Protein AF-A0AAV9A3Y2-F1 (afdb_monomer_lite)

Organism: Acorus gramineus (NCBI:txid55184)

pLDDT: mean 80.44, std 14.62, range [36.31, 96.38]

Sequence (79 aa):
MLYFPNWIYTQLDRWNDIAVVEDEGFCISRKMVLAGLWCIQISPSDRPSIDEVLDMLEGSHEDIEVPPKPFFPSSTENH

Foldseek 3Di:
DPPVLVVVVVVVVVLVVVVVDDDPVSFQVLLVSLLVVQCPDPDPVSHDDPVVNVCSNVDGSVVRDRGDRDDDPDPPPDD

Structure (mmCIF, N/CA/C/O backbone):
data_AF-A0AAV9A3Y2-F1
#
_entry.id   AF-A0AAV9A3Y2-F1
#
loop_
_atom_site.group_PDB
_atom_site.id
_atom_site.type_symbol
_atom_site.label_atom_id
_atom_site.label_alt_id
_atom_site.label_comp_id
_atom_site.label_asym_id
_atom_site.label_entity_id
_atom_site.label_seq_id
_atom_site.pdbx_PDB_ins_code
_atom_site.Cartn_x
_atom_site.Cartn_y
_atom_site.Cartn_z
_atom_site.occupancy
_atom_site.B_iso_or_equiv
_atom_site.auth_seq_id
_atom_site.auth_comp_id
_atom_site.auth_asym_id
_atom_site.auth_atom_id
_atom_site.pdbx_PDB_model_num
ATOM 1 N N . MET A 1 1 ? 3.458 13.579 17.783 1.00 51.22 1 MET A N 1
ATOM 2 C CA . MET A 1 1 ? 3.624 12.386 16.915 1.00 51.22 1 MET A CA 1
ATOM 3 C C . MET A 1 1 ? 2.995 12.533 15.514 1.00 51.22 1 MET A C 1
ATOM 5 O O . MET A 1 1 ? 2.874 11.544 14.813 1.00 51.22 1 MET A O 1
ATOM 9 N N . LEU A 1 2 ? 2.642 13.743 15.047 1.00 59.75 2 LEU A N 1
ATOM 10 C CA . LEU A 1 2 ? 1.940 13.953 13.761 1.00 59.75 2 LEU A CA 1
ATOM 11 C C . LEU A 1 2 ? 2.858 14.209 12.548 1.00 59.75 2 LEU A C 1
ATOM 13 O O . LEU A 1 2 ? 2.361 14.377 11.439 1.00 59.75 2 LEU A O 1
ATOM 17 N N . TYR A 1 3 ? 4.180 14.253 12.736 1.00 62.81 3 TYR A N 1
ATOM 18 C CA . TYR A 1 3 ? 5.126 14.594 11.666 1.00 62.81 3 TYR A CA 1
ATOM 19 C C . TYR A 1 3 ? 5.292 13.475 10.633 1.00 62.81 3 TYR A C 1
ATOM 21 O O . TYR A 1 3 ? 5.252 13.743 9.436 1.00 62.81 3 TYR A O 1
ATOM 29 N N . PHE A 1 4 ? 5.441 12.227 11.086 1.00 68.38 4 PHE A N 1
ATOM 30 C CA . PHE A 1 4 ? 5.748 11.104 10.198 1.00 68.38 4 PHE A CA 1
ATOM 31 C C . PHE A 1 4 ? 4.592 10.741 9.246 1.00 68.38 4 PHE A C 1
ATOM 33 O O . PHE A 1 4 ? 4.845 10.675 8.043 1.00 68.38 4 PHE A O 1
ATOM 40 N N . PRO A 1 5 ? 3.325 10.607 9.707 1.00 73.38 5 PRO A N 1
ATOM 41 C CA . PRO A 1 5 ? 2.216 10.325 8.799 1.00 73.38 5 PRO A CA 1
ATOM 42 C C . PRO A 1 5 ? 2.026 11.457 7.787 1.00 73.38 5 PRO A C 1
ATOM 44 O O . PRO A 1 5 ? 1.994 11.204 6.592 1.00 73.38 5 PRO A O 1
ATOM 47 N N . ASN A 1 6 ? 1.982 12.718 8.237 1.00 77.81 6 ASN A N 1
ATOM 48 C CA . ASN A 1 6 ? 1.803 13.863 7.339 1.00 77.81 6 ASN A CA 1
ATOM 49 C C . ASN A 1 6 ? 2.872 13.933 6.243 1.00 77.81 6 ASN A C 1
ATOM 51 O O . ASN A 1 6 ? 2.521 14.142 5.087 1.00 77.81 6 ASN A O 1
ATOM 55 N N . TRP A 1 7 ? 4.145 13.732 6.598 1.00 81.62 7 TRP A N 1
ATOM 56 C CA . TRP A 1 7 ? 5.246 13.789 5.639 1.00 81.62 7 TRP A CA 1
ATOM 57 C C . TRP A 1 7 ? 5.120 12.726 4.546 1.00 81.62 7 TRP A C 1
ATOM 59 O O . TRP A 1 7 ? 5.287 13.064 3.379 1.00 81.62 7 TRP A O 1
ATOM 69 N N . ILE A 1 8 ? 4.769 11.481 4.895 1.00 82.62 8 ILE A N 1
ATOM 70 C CA . ILE A 1 8 ? 4.560 10.417 3.900 1.00 82.62 8 ILE A CA 1
ATOM 71 C C . ILE A 1 8 ? 3.443 10.785 2.921 1.00 82.62 8 ILE A C 1
ATOM 73 O O . ILE A 1 8 ? 3.646 10.667 1.719 1.00 82.62 8 ILE A O 1
ATOM 77 N N . TYR A 1 9 ? 2.301 11.290 3.398 1.00 82.12 9 TYR A N 1
ATOM 78 C CA . TYR A 1 9 ? 1.207 11.676 2.495 1.00 82.12 9 TYR A CA 1
ATOM 79 C C . TYR A 1 9 ? 1.603 12.833 1.568 1.00 82.12 9 TYR A C 1
ATOM 81 O O . TYR A 1 9 ? 1.319 12.780 0.380 1.00 82.12 9 TYR A O 1
ATOM 89 N N . THR A 1 10 ? 2.365 13.817 2.057 1.00 82.56 10 THR A N 1
ATOM 90 C CA . THR A 1 10 ? 2.921 14.873 1.193 1.00 82.56 10 THR A CA 1
ATOM 91 C C . THR A 1 10 ? 3.905 14.326 0.153 1.00 82.56 10 THR A C 1
ATOM 93 O O . THR A 1 10 ? 4.029 14.888 -0.932 1.00 82.56 10 THR A O 1
ATOM 9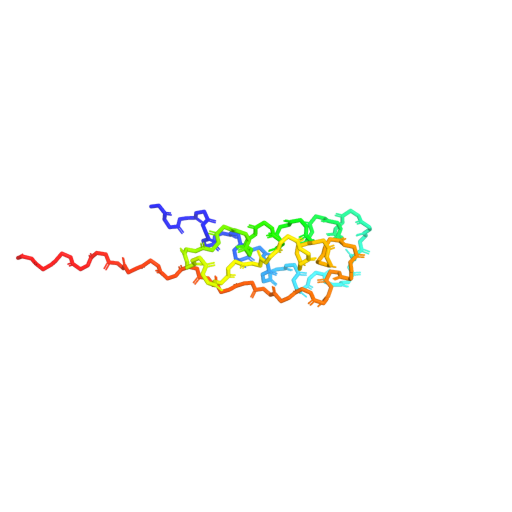6 N N . GLN A 1 11 ? 4.630 13.245 0.455 1.00 83.00 11 GLN A N 1
ATOM 97 C CA . GLN A 1 11 ? 5.473 12.580 -0.542 1.00 83.00 11 GLN A CA 1
ATOM 98 C C . GLN A 1 11 ? 4.650 11.859 -1.605 1.00 83.00 11 GLN A C 1
ATOM 100 O O . GLN A 1 11 ? 5.003 11.951 -2.774 1.00 83.00 11 GLN A O 1
ATOM 105 N N . LEU A 1 12 ? 3.554 11.200 -1.218 1.00 83.25 12 LEU A N 1
ATOM 106 C CA . LEU A 1 12 ? 2.640 10.551 -2.160 1.00 83.25 12 LEU A CA 1
ATOM 107 C C . LEU A 1 12 ? 2.019 11.557 -3.130 1.00 83.25 12 LEU A C 1
ATOM 109 O O . LEU A 1 12 ? 2.003 11.298 -4.331 1.00 83.25 12 LEU A O 1
ATOM 113 N N . ASP A 1 13 ? 1.597 12.721 -2.628 1.00 79.94 13 ASP A N 1
ATOM 114 C CA . ASP A 1 13 ? 1.088 13.807 -3.473 1.00 79.94 13 ASP A CA 1
ATOM 115 C C . ASP A 1 13 ? 2.145 14.229 -4.508 1.00 79.94 13 ASP A C 1
ATOM 117 O O . ASP A 1 13 ? 1.861 14.312 -5.700 1.00 79.94 13 ASP A O 1
ATOM 121 N N . ARG A 1 14 ? 3.406 14.390 -4.078 1.00 77.00 14 ARG A N 1
ATOM 122 C CA . ARG A 1 14 ? 4.520 14.705 -4.987 1.00 77.00 14 ARG A CA 1
ATOM 123 C C . ARG A 1 14 ? 4.825 13.594 -5.984 1.00 77.00 14 ARG A C 1
ATOM 125 O O . ARG A 1 14 ? 5.218 13.891 -7.104 1.00 77.00 14 ARG A O 1
ATOM 132 N N . TRP A 1 15 ? 4.699 12.330 -5.594 1.00 77.38 15 TRP A N 1
ATOM 133 C CA . TRP A 1 15 ? 4.910 11.199 -6.500 1.00 77.38 15 TRP A CA 1
ATOM 134 C C . TRP A 1 15 ? 3.892 11.183 -7.633 1.00 77.38 15 TRP A C 1
ATOM 136 O O . TRP A 1 15 ? 4.249 10.811 -8.745 1.00 77.38 15 TRP A O 1
ATOM 146 N N . ASN A 1 16 ? 2.667 11.641 -7.375 1.00 70.44 16 ASN A N 1
ATOM 147 C CA . ASN A 1 16 ? 1.642 11.780 -8.402 1.00 70.44 16 ASN A CA 1
ATOM 148 C C . ASN A 1 16 ? 1.998 12.862 -9.445 1.00 70.44 16 ASN A C 1
ATOM 150 O O . ASN A 1 16 ? 1.668 12.720 -10.618 1.00 70.44 16 ASN A O 1
ATOM 154 N N . ASP A 1 17 ? 2.730 13.905 -9.038 1.00 67.25 17 ASP A N 1
ATOM 155 C CA . ASP A 1 17 ? 3.196 14.983 -9.924 1.00 67.25 17 ASP A CA 1
ATOM 156 C C . ASP A 1 17 ? 4.466 14.615 -10.728 1.00 67.25 17 ASP A C 1
ATOM 158 O O . ASP A 1 17 ? 4.762 15.235 -11.750 1.00 67.25 17 ASP A O 1
ATOM 162 N N . ILE A 1 18 ? 5.237 13.613 -10.279 1.00 63.72 18 ILE A N 1
ATOM 163 C CA . ILE A 1 18 ? 6.534 13.201 -10.864 1.00 63.72 18 ILE A CA 1
ATOM 164 C C . ILE A 1 18 ? 6.373 12.157 -11.991 1.00 63.72 18 ILE A C 1
ATOM 166 O O . ILE A 1 18 ? 7.370 11.720 -12.561 1.00 63.72 18 ILE A O 1
ATOM 170 N N . ALA A 1 19 ? 5.140 11.843 -12.411 1.00 58.25 19 ALA A N 1
ATOM 171 C CA . ALA A 1 19 ? 4.778 10.848 -13.439 1.00 58.25 19 ALA A CA 1
ATOM 172 C C . ALA A 1 19 ? 5.525 10.941 -14.800 1.00 58.25 19 ALA A C 1
ATOM 174 O O . ALA A 1 19 ? 5.356 10.103 -15.677 1.00 58.25 19 ALA A O 1
ATOM 175 N N . VAL A 1 20 ? 6.365 11.958 -15.008 1.00 59.16 20 VAL A N 1
ATOM 176 C CA . VAL A 1 20 ? 7.192 12.165 -16.205 1.00 59.16 20 VAL A CA 1
ATOM 177 C C . VAL A 1 20 ? 8.484 11.323 -16.199 1.00 59.16 20 VAL A C 1
ATOM 179 O O . VAL A 1 20 ? 9.079 11.131 -17.258 1.00 59.16 20 VAL A O 1
ATOM 182 N N . VAL A 1 21 ? 8.936 10.804 -15.046 1.00 65.31 21 VAL A N 1
ATOM 183 C CA . VAL A 1 21 ? 10.146 9.957 -14.944 1.00 65.31 21 VAL A CA 1
ATOM 184 C C . VAL A 1 21 ? 9.877 8.761 -14.030 1.00 65.31 21 VAL A C 1
ATOM 186 O O . VAL A 1 21 ? 10.372 8.688 -12.909 1.00 65.31 21 VAL A O 1
ATOM 189 N N . GLU A 1 22 ? 9.058 7.828 -14.501 1.00 70.56 22 GLU A N 1
ATOM 190 C CA . GLU A 1 22 ? 8.867 6.545 -13.827 1.00 70.56 22 GLU A CA 1
ATOM 191 C C . GLU A 1 22 ? 9.900 5.538 -14.344 1.00 70.56 22 GLU A C 1
ATOM 193 O O . GLU A 1 22 ? 9.859 5.115 -15.500 1.00 70.56 22 GLU A O 1
ATOM 198 N N . ASP A 1 23 ? 10.860 5.175 -13.494 1.00 82.75 23 ASP A N 1
ATOM 199 C CA . ASP A 1 23 ? 11.699 3.997 -13.703 1.00 82.75 23 ASP A CA 1
ATOM 200 C C . ASP A 1 23 ? 11.168 2.802 -12.895 1.00 82.75 23 ASP A C 1
ATOM 202 O O . ASP A 1 23 ? 10.361 2.946 -11.975 1.00 82.75 23 ASP A O 1
ATOM 206 N N . GLU A 1 24 ? 11.637 1.601 -13.221 1.00 84.38 24 GLU A N 1
ATOM 207 C CA . GLU A 1 24 ? 11.188 0.358 -12.584 1.00 84.38 24 GLU A CA 1
ATOM 208 C C . GLU A 1 24 ? 11.356 0.375 -11.050 1.00 84.38 24 GLU A C 1
ATOM 210 O O . GLU A 1 24 ? 10.494 -0.114 -10.315 1.00 84.38 24 GLU A O 1
ATOM 215 N N . GLY A 1 25 ? 12.422 1.001 -10.540 1.00 85.50 25 GLY A N 1
ATOM 216 C CA . GLY A 1 25 ? 12.656 1.163 -9.107 1.00 85.50 25 GLY A CA 1
ATOM 217 C C . GLY A 1 25 ? 11.648 2.103 -8.444 1.00 85.50 25 GLY A C 1
ATOM 218 O O . GLY A 1 25 ? 11.202 1.844 -7.318 1.00 85.50 25 GLY A O 1
ATOM 219 N N . PHE A 1 26 ? 11.228 3.161 -9.141 1.00 86.12 26 PHE A N 1
ATOM 220 C CA . PHE A 1 26 ? 10.140 4.026 -8.685 1.00 86.12 26 PHE A CA 1
ATOM 221 C C . PHE A 1 26 ? 8.810 3.263 -8.609 1.00 86.12 26 PHE A C 1
ATOM 223 O O . PHE A 1 26 ? 8.161 3.290 -7.561 1.00 86.12 26 PHE A O 1
ATOM 230 N N . CYS A 1 27 ? 8.444 2.504 -9.648 1.00 85.75 27 CYS A N 1
ATOM 231 C CA . CYS A 1 27 ? 7.216 1.702 -9.643 1.00 85.75 27 CYS A CA 1
ATOM 232 C C . CYS A 1 27 ? 7.194 0.709 -8.470 1.00 85.75 27 CYS A C 1
ATOM 234 O O . CYS A 1 27 ? 6.217 0.646 -7.722 1.00 85.75 27 CYS A O 1
ATOM 236 N N . ILE A 1 28 ? 8.288 -0.034 -8.256 1.00 89.06 28 ILE A N 1
ATOM 237 C CA . ILE A 1 28 ? 8.395 -1.016 -7.164 1.00 89.06 28 ILE A CA 1
ATOM 238 C C . ILE A 1 28 ? 8.281 -0.335 -5.795 1.00 89.06 28 ILE A C 1
ATOM 240 O O . ILE A 1 28 ? 7.518 -0.787 -4.937 1.00 89.06 28 ILE A O 1
ATOM 244 N N . SER A 1 29 ? 9.017 0.758 -5.576 1.00 89.44 29 SER A N 1
ATOM 245 C CA . SER A 1 29 ? 9.002 1.457 -4.286 1.00 89.44 29 SER A CA 1
ATOM 246 C C . SER A 1 29 ? 7.635 2.070 -3.978 1.00 89.44 29 SER A C 1
ATOM 248 O O . SER A 1 29 ? 7.150 1.928 -2.853 1.00 89.44 29 SER A O 1
ATOM 250 N N . ARG A 1 30 ? 6.961 2.661 -4.974 1.00 88.81 30 ARG A N 1
ATOM 251 C CA . ARG A 1 30 ? 5.599 3.188 -4.823 1.00 88.81 30 ARG A CA 1
ATOM 252 C C . ARG A 1 30 ? 4.609 2.083 -4.447 1.00 88.81 30 ARG A C 1
ATOM 254 O O . ARG A 1 30 ? 3.854 2.273 -3.494 1.00 88.81 30 ARG A O 1
ATOM 261 N N . LYS A 1 31 ? 4.665 0.912 -5.098 1.00 91.38 31 LYS A N 1
ATOM 262 C CA . LYS A 1 31 ? 3.830 -0.252 -4.735 1.00 91.38 31 LYS A CA 1
ATOM 263 C C . LYS A 1 31 ? 4.048 -0.697 -3.295 1.00 91.38 31 LYS A C 1
ATOM 265 O O . LYS A 1 31 ? 3.087 -0.838 -2.544 1.00 91.38 31 LYS A O 1
ATOM 270 N N . MET A 1 32 ? 5.307 -0.855 -2.884 1.00 92.56 32 MET A N 1
ATOM 271 C CA . MET A 1 32 ? 5.640 -1.273 -1.519 1.00 92.56 32 MET A CA 1
ATOM 272 C C . MET A 1 32 ? 5.136 -0.280 -0.468 1.00 92.56 32 MET A C 1
ATOM 274 O O . MET A 1 32 ? 4.614 -0.692 0.568 1.00 92.56 32 MET A O 1
ATOM 278 N N . VAL A 1 33 ? 5.269 1.024 -0.728 1.00 91.56 33 VAL A N 1
ATOM 279 C CA . VAL A 1 33 ? 4.782 2.060 0.191 1.00 91.56 33 VAL A CA 1
ATOM 280 C C . VAL A 1 33 ? 3.260 2.046 0.279 1.00 91.56 33 VAL A C 1
ATOM 282 O O . VAL A 1 33 ? 2.734 2.052 1.390 1.00 91.56 33 VAL A O 1
ATOM 285 N N . LEU A 1 34 ? 2.546 1.990 -0.848 1.00 92.06 34 LEU A N 1
ATOM 286 C CA . LEU A 1 34 ? 1.081 1.972 -0.846 1.00 92.06 34 LEU A CA 1
ATOM 287 C C . LEU A 1 34 ? 0.528 0.710 -0.169 1.00 92.06 34 LEU A C 1
ATOM 289 O O . LEU A 1 34 ? -0.311 0.827 0.724 1.00 92.06 34 LEU A O 1
ATOM 293 N N . ALA A 1 35 ? 1.058 -0.472 -0.498 1.00 93.81 35 ALA A N 1
ATOM 294 C CA . ALA A 1 35 ? 0.696 -1.727 0.163 1.00 93.81 35 ALA A CA 1
ATOM 295 C C . ALA A 1 35 ? 0.978 -1.677 1.673 1.00 93.81 35 ALA A C 1
ATOM 297 O O . ALA A 1 35 ? 0.122 -2.016 2.490 1.00 93.81 35 ALA A O 1
ATOM 298 N N . GLY A 1 36 ? 2.151 -1.171 2.067 1.00 92.94 36 GLY A N 1
ATOM 299 C CA . GLY A 1 36 ? 2.500 -0.988 3.473 1.00 92.94 36 GLY A CA 1
ATOM 300 C C . GLY A 1 36 ? 1.530 -0.061 4.208 1.00 92.94 36 GLY A C 1
ATOM 301 O O . GLY A 1 36 ? 1.112 -0.372 5.322 1.00 92.94 36 GLY A O 1
ATOM 302 N N . LEU A 1 37 ? 1.136 1.053 3.586 1.00 91.44 37 LEU A N 1
ATOM 303 C CA . LEU A 1 37 ? 0.206 2.020 4.172 1.00 91.44 37 LEU A CA 1
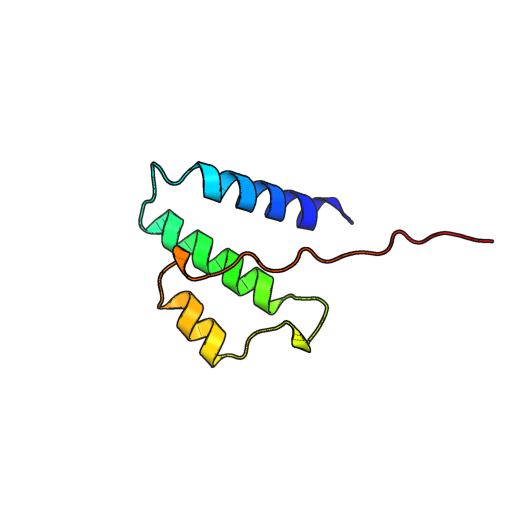ATOM 304 C C . LEU A 1 37 ? -1.214 1.472 4.336 1.00 91.44 37 LEU A C 1
ATOM 306 O O . LEU A 1 37 ? -1.866 1.788 5.332 1.00 91.44 37 LEU A O 1
ATOM 310 N N . TRP A 1 38 ? -1.678 0.641 3.405 1.00 93.25 38 TRP A N 1
ATOM 311 C CA . TRP A 1 38 ? -2.940 -0.086 3.529 1.00 93.25 38 TRP A CA 1
ATOM 312 C C . TRP A 1 38 ? -2.893 -1.112 4.677 1.00 93.25 38 TRP A C 1
ATOM 314 O O . TRP A 1 38 ? -3.793 -1.162 5.515 1.00 93.25 38 TRP A O 1
ATOM 324 N N . CYS A 1 39 ? -1.797 -1.862 4.810 1.00 94.06 39 CYS A N 1
ATOM 325 C CA . CYS A 1 39 ? -1.634 -2.870 5.864 1.00 94.06 39 CYS A CA 1
ATOM 326 C C . CYS A 1 39 ? -1.597 -2.296 7.292 1.00 94.06 39 CYS A C 1
ATOM 328 O O . CYS A 1 39 ? -1.989 -2.975 8.244 1.00 94.06 39 CYS A O 1
ATOM 330 N N . ILE A 1 40 ? -1.115 -1.060 7.467 1.00 90.56 40 ILE A N 1
ATOM 331 C CA . ILE A 1 40 ? -0.983 -0.424 8.791 1.00 90.56 40 ILE A CA 1
ATOM 332 C C . ILE A 1 40 ? -2.166 0.479 9.165 1.00 90.56 40 ILE A C 1
ATOM 334 O O . ILE A 1 40 ? -2.065 1.230 10.141 1.00 90.56 40 ILE A O 1
ATOM 338 N N . GLN A 1 41 ? -3.276 0.427 8.421 1.00 88.88 41 GLN A N 1
ATOM 339 C CA . GLN A 1 41 ? -4.462 1.228 8.726 1.00 88.88 41 GLN A CA 1
ATOM 340 C C . GLN A 1 41 ? -4.950 1.018 10.167 1.00 88.88 41 GLN A C 1
ATOM 342 O O . GLN A 1 41 ? -4.875 -0.081 10.739 1.00 88.88 41 GLN A O 1
ATOM 347 N N . ILE A 1 42 ? -5.432 2.109 10.775 1.00 86.69 42 ILE A N 1
ATOM 348 C CA . ILE A 1 42 ? -5.888 2.115 12.175 1.00 86.69 42 ILE A CA 1
ATOM 349 C C . ILE A 1 42 ? -7.104 1.202 12.324 1.00 86.69 42 ILE A C 1
ATOM 351 O O . ILE A 1 42 ? -7.148 0.381 13.240 1.00 86.69 42 ILE A O 1
ATOM 355 N N . SER A 1 43 ? -8.066 1.337 11.411 1.00 87.81 43 SER A N 1
ATOM 356 C CA . SER A 1 43 ? -9.226 0.459 11.318 1.00 87.81 43 SER A CA 1
ATOM 357 C C . SER A 1 43 ? -8.792 -0.896 10.751 1.00 87.81 43 SER A C 1
ATOM 359 O O . SER A 1 43 ? -8.243 -0.942 9.649 1.00 87.81 43 SER A O 1
ATOM 361 N N . PRO A 1 44 ? -9.025 -2.015 11.460 1.00 89.69 44 PRO A N 1
ATOM 362 C CA . PRO A 1 44 ? -8.732 -3.344 10.930 1.00 89.69 44 PRO A CA 1
ATOM 363 C C . PRO A 1 44 ? -9.542 -3.679 9.676 1.00 89.69 44 PRO A C 1
ATOM 365 O O . PRO A 1 44 ? -9.052 -4.417 8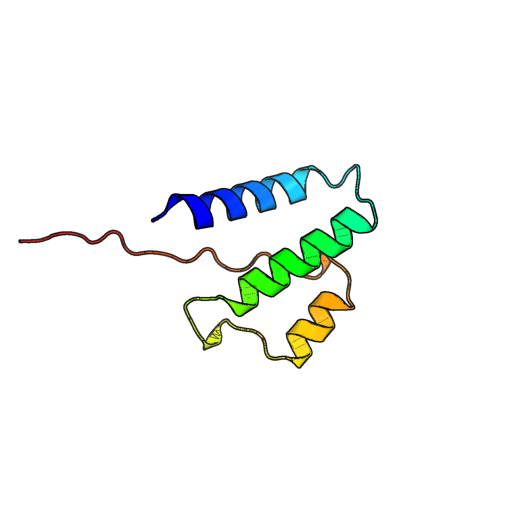.833 1.00 89.69 44 PRO A O 1
ATOM 368 N N . SER A 1 45 ? -10.757 -3.134 9.557 1.00 90.56 45 SER A N 1
ATOM 369 C CA . SER A 1 45 ? -11.642 -3.347 8.406 1.00 90.56 45 SER A CA 1
ATOM 370 C C . SER A 1 45 ? -11.137 -2.684 7.127 1.00 90.56 45 SER A C 1
ATOM 372 O O . SER A 1 45 ? -11.568 -3.066 6.047 1.00 90.56 45 SER A O 1
ATOM 374 N N . ASP A 1 46 ? -10.237 -1.707 7.255 1.00 90.44 46 ASP A N 1
ATOM 375 C CA . ASP A 1 46 ? -9.651 -0.997 6.118 1.00 90.44 46 ASP A CA 1
ATOM 376 C C . ASP A 1 46 ? -8.359 -1.682 5.649 1.00 90.44 46 ASP A C 1
ATOM 378 O O . ASP A 1 46 ? -7.730 -1.225 4.703 1.00 90.44 46 ASP A O 1
ATOM 382 N N . ARG A 1 47 ? -7.911 -2.748 6.327 1.00 94.25 47 ARG A N 1
ATOM 383 C CA . ARG A 1 47 ? -6.705 -3.480 5.935 1.00 94.25 47 ARG A CA 1
ATOM 384 C C . ARG A 1 47 ? -7.061 -4.509 4.865 1.00 94.25 47 ARG A C 1
ATOM 386 O O . ARG A 1 47 ? -8.010 -5.266 5.073 1.00 94.25 47 ARG A O 1
ATOM 393 N N . PRO A 1 48 ? -6.279 -4.598 3.783 1.00 95.75 48 PRO A N 1
ATOM 394 C CA . PRO A 1 48 ? -6.475 -5.620 2.771 1.00 95.75 48 PRO A CA 1
ATOM 395 C C . PRO A 1 48 ? -6.172 -7.015 3.328 1.00 95.75 48 PRO A C 1
ATOM 397 O O . PRO A 1 48 ? -5.367 -7.198 4.251 1.00 95.75 48 PRO A O 1
ATOM 400 N N . SER A 1 49 ? -6.814 -8.011 2.733 1.00 96.38 49 SER A N 1
ATOM 401 C CA . SER A 1 49 ? -6.437 -9.416 2.841 1.00 96.38 49 SER A CA 1
ATOM 402 C C . SER A 1 49 ? -5.057 -9.667 2.227 1.00 96.38 49 SER A C 1
ATOM 404 O O . SER A 1 49 ? -4.517 -8.845 1.489 1.00 96.38 49 SER A O 1
ATOM 406 N N . ILE A 1 50 ? -4.462 -10.823 2.530 1.00 95.38 50 ILE A N 1
ATOM 407 C CA . ILE A 1 50 ? -3.152 -11.162 1.965 1.00 95.38 50 ILE A CA 1
ATOM 408 C C . ILE A 1 50 ? -3.206 -11.302 0.440 1.00 95.38 50 ILE A C 1
ATOM 410 O O . ILE A 1 50 ? -2.261 -10.896 -0.224 1.00 95.38 50 ILE A O 1
ATOM 414 N N . ASP A 1 51 ? -4.310 -11.816 -0.103 1.00 96.25 51 ASP A N 1
ATOM 415 C CA . ASP A 1 51 ? -4.512 -11.958 -1.545 1.00 96.25 51 ASP A CA 1
ATOM 416 C C . ASP A 1 51 ? -4.567 -10.583 -2.227 1.00 96.25 51 ASP A C 1
ATOM 418 O O . ASP A 1 51 ? -3.849 -10.349 -3.193 1.00 96.25 51 ASP A O 1
ATOM 422 N N . GLU A 1 52 ? -5.294 -9.621 -1.648 1.00 94.56 52 GLU A N 1
ATOM 423 C CA . GLU A 1 52 ? -5.318 -8.237 -2.148 1.00 94.56 52 GLU A CA 1
ATOM 424 C C . GLU A 1 52 ? -3.931 -7.577 -2.084 1.00 94.56 52 GLU A C 1
ATOM 426 O O . GLU A 1 52 ? -3.547 -6.848 -2.994 1.00 94.56 52 GLU A O 1
ATOM 431 N N . VAL A 1 53 ? -3.132 -7.856 -1.047 1.00 95.06 53 VAL A N 1
ATOM 432 C CA . VAL A 1 53 ? -1.745 -7.359 -0.968 1.00 95.06 53 VAL A CA 1
ATOM 433 C C . VAL A 1 53 ? -0.868 -7.963 -2.067 1.00 95.06 53 VAL A C 1
ATOM 435 O O . VAL A 1 53 ? -0.005 -7.266 -2.599 1.00 95.06 53 VAL A O 1
ATOM 438 N N . LEU A 1 54 ? -1.060 -9.237 -2.414 1.00 94.88 54 LEU A N 1
ATOM 439 C CA . LEU A 1 54 ? -0.338 -9.869 -3.520 1.00 94.88 54 LEU A CA 1
ATOM 440 C C . LEU A 1 54 ? -0.724 -9.229 -4.855 1.00 94.88 54 LEU A C 1
ATOM 442 O O . LEU A 1 54 ? 0.169 -8.826 -5.602 1.00 94.88 54 LEU A O 1
ATOM 446 N N . ASP A 1 55 ? -2.021 -9.025 -5.091 1.00 94.62 55 ASP A N 1
ATOM 447 C CA . ASP A 1 55 ? -2.529 -8.346 -6.286 1.00 94.62 55 ASP A CA 1
ATOM 448 C C . ASP A 1 55 ? -1.940 -6.931 -6.419 1.00 94.62 55 ASP A C 1
ATOM 450 O O . ASP A 1 55 ? -1.489 -6.536 -7.494 1.00 94.62 55 ASP A O 1
ATOM 454 N N . MET A 1 56 ? -1.842 -6.185 -5.313 1.00 94.12 56 MET A N 1
ATOM 455 C CA . MET A 1 56 ? -1.194 -4.867 -5.282 1.00 94.12 56 MET A CA 1
ATOM 456 C C . MET A 1 56 ? 0.299 -4.927 -5.648 1.00 94.12 56 MET A C 1
ATOM 458 O O . MET A 1 56 ? 0.821 -4.016 -6.288 1.00 94.12 56 MET A O 1
ATOM 462 N N . LEU A 1 57 ? 1.032 -5.960 -5.225 1.00 92.38 57 LEU A N 1
ATOM 463 C CA . LEU A 1 57 ? 2.476 -6.058 -5.471 1.00 92.38 57 LEU A CA 1
ATOM 464 C C . LEU A 1 57 ? 2.798 -6.539 -6.892 1.00 92.38 57 LEU A C 1
ATOM 466 O O . LEU A 1 57 ? 3.759 -6.053 -7.505 1.00 92.38 57 LEU A O 1
ATOM 470 N N . GLU A 1 58 ? 1.998 -7.462 -7.418 1.00 92.00 58 GLU A N 1
ATOM 471 C CA . GLU A 1 58 ? 2.157 -8.034 -8.757 1.00 92.00 58 GLU A CA 1
ATOM 472 C C . GLU A 1 58 ? 1.559 -7.133 -9.853 1.00 92.00 58 GLU A C 1
ATOM 474 O O . GLU A 1 58 ? 2.103 -7.082 -10.957 1.00 92.00 58 GLU A O 1
ATOM 479 N N . GLY A 1 59 ? 0.511 -6.363 -9.534 1.00 87.31 59 GLY A N 1
ATOM 480 C CA . GLY A 1 59 ? -0.187 -5.445 -10.441 1.00 87.31 59 GLY A CA 1
ATOM 481 C C . GLY A 1 59 ? 0.555 -4.141 -10.774 1.00 87.31 59 GLY A C 1
ATOM 482 O O . GLY A 1 59 ? 1.729 -3.946 -10.422 1.00 87.31 59 GLY A O 1
ATOM 483 N N . SER A 1 60 ? -0.126 -3.230 -11.486 1.00 85.44 60 SER A N 1
ATOM 484 C CA . SER A 1 60 ? 0.412 -1.897 -11.795 1.00 85.44 60 SER A CA 1
ATOM 485 C C . SER A 1 60 ? 0.430 -1.024 -10.544 1.00 85.44 60 SER A C 1
ATOM 487 O O . SER A 1 60 ? -0.464 -1.099 -9.704 1.00 85.44 60 SER A O 1
ATOM 489 N N . HIS A 1 61 ? 1.427 -0.142 -10.412 1.00 78.38 61 HIS A N 1
ATOM 490 C CA . HIS A 1 61 ? 1.409 0.841 -9.325 1.00 78.38 61 HIS A CA 1
ATOM 491 C C . HIS A 1 61 ? 0.229 1.805 -9.468 1.00 78.38 61 HIS A C 1
ATOM 493 O O . HIS A 1 61 ? -0.281 2.287 -8.460 1.00 78.38 61 HIS A O 1
ATOM 499 N N . GLU A 1 62 ? -0.205 2.084 -10.693 1.00 81.69 62 GLU A N 1
ATOM 500 C CA . GLU A 1 62 ? -1.318 2.987 -11.006 1.00 81.69 62 GLU A CA 1
ATOM 501 C C . GLU A 1 62 ? -2.669 2.466 -10.499 1.00 81.69 62 GLU A C 1
ATOM 503 O O . GLU A 1 62 ? -3.537 3.270 -10.168 1.00 81.69 62 GLU A O 1
ATOM 508 N N . ASP A 1 63 ? -2.817 1.144 -10.366 1.00 85.25 63 ASP A N 1
ATOM 509 C CA . ASP A 1 63 ? -4.058 0.496 -9.920 1.00 85.25 63 ASP A CA 1
ATOM 510 C C . ASP A 1 63 ? -4.274 0.613 -8.402 1.00 85.25 63 ASP A C 1
ATOM 512 O O . ASP A 1 63 ? -5.357 0.329 -7.891 1.00 85.25 63 ASP A O 1
ATOM 516 N N . ILE A 1 64 ? -3.242 1.027 -7.659 1.00 88.69 64 ILE A N 1
ATOM 517 C CA . ILE A 1 64 ? -3.297 1.126 -6.204 1.00 88.69 64 ILE A CA 1
ATOM 518 C C . ILE A 1 64 ? -3.699 2.540 -5.789 1.00 88.69 64 ILE A C 1
ATOM 520 O O . ILE A 1 64 ? -2.925 3.495 -5.921 1.00 88.69 64 ILE A O 1
ATOM 524 N N . GLU A 1 65 ? -4.886 2.663 -5.202 1.00 89.44 65 GLU A N 1
ATOM 525 C CA . GLU A 1 65 ? -5.349 3.919 -4.619 1.00 89.44 65 GLU A CA 1
ATOM 526 C C . GLU A 1 65 ? -4.549 4.304 -3.365 1.00 89.44 65 GLU A C 1
ATOM 528 O O . GLU A 1 65 ? -4.089 3.460 -2.586 1.00 89.44 65 GLU A O 1
ATOM 533 N N . VAL A 1 66 ? -4.410 5.614 -3.143 1.00 89.50 66 VAL A N 1
ATOM 534 C CA . VAL A 1 66 ? -3.794 6.144 -1.924 1.00 89.50 66 VAL A CA 1
ATOM 535 C C . VAL A 1 66 ? -4.722 5.860 -0.738 1.00 89.50 66 VAL A C 1
ATOM 537 O O . VAL A 1 66 ? -5.867 6.317 -0.746 1.00 89.50 66 VAL A O 1
ATOM 540 N N . PRO A 1 67 ? -4.251 5.148 0.302 1.00 90.00 67 PRO A N 1
ATOM 541 C CA . PRO A 1 67 ? -5.086 4.824 1.447 1.00 90.00 67 PRO A CA 1
ATOM 542 C C . PRO A 1 67 ? -5.523 6.075 2.216 1.00 90.00 67 PRO A C 1
ATOM 544 O O . PRO A 1 67 ? -4.845 7.109 2.179 1.00 90.00 67 PRO A O 1
ATOM 547 N N . PRO A 1 68 ? -6.624 5.993 2.982 1.00 87.25 68 PRO A N 1
ATOM 548 C CA . PRO A 1 68 ? -7.091 7.113 3.776 1.00 87.25 68 PRO A CA 1
ATOM 549 C C . PRO A 1 68 ? -6.041 7.525 4.810 1.00 87.25 68 PRO A C 1
ATOM 551 O O . PRO A 1 68 ? -5.425 6.708 5.504 1.00 87.25 68 PRO A O 1
ATOM 554 N N . LYS A 1 69 ? -5.857 8.840 4.936 1.00 83.19 69 LYS A N 1
ATOM 555 C CA . LYS A 1 69 ? -4.966 9.412 5.936 1.00 83.19 69 LYS A CA 1
ATOM 556 C C . LYS A 1 69 ? -5.544 9.171 7.331 1.00 83.19 69 LYS A C 1
ATOM 558 O O . LYS A 1 69 ? -6.675 9.587 7.585 1.00 83.19 69 LYS A O 1
ATOM 563 N N . PRO A 1 70 ? -4.779 8.572 8.260 1.00 76.38 70 PRO A N 1
ATOM 564 C CA . PRO A 1 70 ? -5.265 8.327 9.606 1.00 76.38 70 PRO A CA 1
ATOM 565 C C . PRO A 1 70 ? -5.644 9.650 10.279 1.00 76.38 70 PRO A C 1
ATOM 567 O O . PRO A 1 70 ? -4.808 10.542 10.455 1.0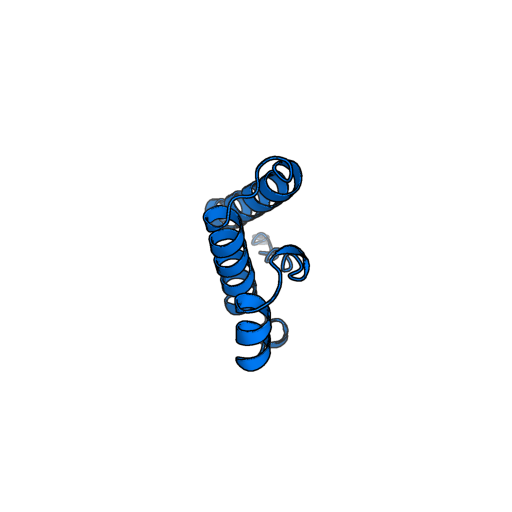0 76.38 70 PRO A O 1
ATOM 570 N N . PHE A 1 71 ? -6.918 9.775 10.649 1.00 69.62 71 PHE A N 1
ATOM 571 C CA . PHE A 1 71 ? -7.415 10.903 11.422 1.00 69.62 71 PHE A CA 1
ATOM 572 C C . PHE A 1 71 ? -7.080 10.666 12.894 1.00 69.62 71 PHE A C 1
ATOM 574 O O . PHE A 1 71 ? -7.712 9.855 13.569 1.00 69.62 71 PHE A O 1
ATOM 581 N N . PHE A 1 72 ? -6.062 11.358 13.398 1.00 66.50 72 PHE A N 1
ATOM 582 C CA . PHE A 1 72 ? -5.814 11.411 14.833 1.00 66.50 72 PHE A CA 1
ATOM 583 C C . PHE A 1 72 ? -6.679 12.537 15.400 1.00 66.50 72 PHE A C 1
ATOM 585 O O . PHE A 1 72 ? -6.401 13.697 15.080 1.00 66.50 72 PHE A O 1
ATOM 592 N N . PRO A 1 73 ? -7.716 12.251 16.209 1.00 54.88 73 PRO A N 1
ATOM 593 C CA . PRO A 1 73 ? -8.409 13.317 16.910 1.00 54.88 73 PRO A CA 1
ATOM 594 C C . PRO A 1 73 ? -7.370 14.058 17.754 1.00 54.88 73 PRO A C 1
ATOM 596 O O . PRO A 1 73 ? -6.632 13.444 18.528 1.00 54.88 73 PRO A O 1
ATOM 599 N N . SER A 1 74 ? -7.267 15.376 17.576 1.00 52.53 74 SER A N 1
ATOM 600 C CA . SER A 1 74 ? -6.569 16.208 18.550 1.00 52.53 74 SER A CA 1
ATOM 601 C C . SER A 1 74 ? -7.225 15.929 19.893 1.00 52.53 74 SER A C 1
ATOM 603 O O . SER A 1 74 ? -8.445 16.071 19.990 1.00 52.53 74 SER A O 1
ATOM 605 N N . SER A 1 75 ? -6.458 15.515 20.900 1.00 48.28 75 SER A N 1
ATOM 606 C CA . SER A 1 75 ? -6.950 15.489 22.271 1.00 48.28 75 SER A CA 1
ATOM 607 C C . SER A 1 75 ? -7.473 16.889 22.585 1.00 48.28 75 SER A C 1
ATOM 609 O O . SER A 1 75 ? -6.694 17.808 22.815 1.00 48.28 75 SER A O 1
ATOM 611 N N . THR A 1 76 ? -8.785 17.089 22.516 1.00 47.41 76 THR A N 1
ATOM 612 C CA . THR A 1 76 ? -9.414 18.234 23.151 1.00 47.41 76 THR A CA 1
ATOM 613 C C . THR A 1 76 ? -9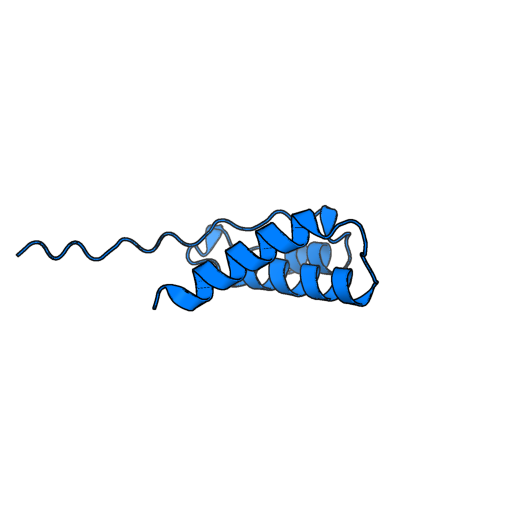.315 17.944 24.637 1.00 47.41 76 THR A C 1
ATOM 615 O O . THR A 1 76 ? -10.117 17.182 25.178 1.00 47.41 76 THR A O 1
ATOM 618 N N . GLU A 1 77 ? -8.276 18.475 25.276 1.00 49.03 77 GLU A N 1
ATOM 619 C CA . GLU A 1 77 ? -8.284 18.684 26.7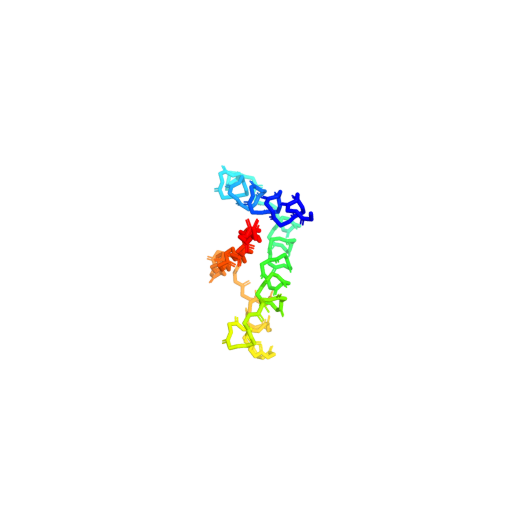17 1.00 49.03 77 GLU A CA 1
ATOM 620 C C . GLU A 1 77 ? -9.450 19.631 27.017 1.00 49.03 77 GLU A C 1
ATOM 622 O O . GLU A 1 77 ? -9.357 20.837 26.823 1.00 49.03 77 GLU A O 1
ATOM 627 N N . ASN A 1 78 ? -10.579 19.055 27.424 1.00 44.91 78 ASN A N 1
ATOM 628 C CA . ASN A 1 78 ? -11.604 19.755 28.179 1.00 44.91 78 ASN A CA 1
ATOM 629 C C . ASN A 1 78 ? -11.511 19.232 29.615 1.00 44.91 78 ASN A C 1
ATOM 631 O O . ASN A 1 78 ? -12.065 18.177 29.932 1.00 44.91 78 ASN A O 1
ATOM 635 N N . HIS A 1 79 ? -10.789 19.966 30.457 1.00 36.31 79 HIS A N 1
ATOM 636 C CA . HIS A 1 79 ? -11.109 20.097 31.873 1.00 36.31 79 HIS A CA 1
ATOM 637 C C . HIS A 1 79 ? -11.032 21.576 32.238 1.00 36.31 79 HIS A C 1
ATOM 639 O O . HIS A 1 79 ? -10.010 22.204 31.883 1.00 36.31 79 HIS A O 1
#

Radius of gyration: 14.76 Å; chains: 1; bounding box: 24×32×48 Å

InterPro domains:
  IPR011009 Protein kinase-like domain superfamily [SSF56112] (6-76)
  IPR045874 Rust resistance kinase Lr10/LRL2.1-2.5-like [PTHR27009] (2-74)

Secondary structure (DSSP, 8-state):
--HHHHHHHHHHHHHHHTTTS--HHHHHHHHHHHHHHHHT-SSGGGSPPHHHHHHHHHS-GGGSPPPPPP---------